Protein AF-A0A849W557-F1 (afdb_monomer_lite)

Structure (mmCIF, N/CA/C/O backbone):
data_AF-A0A849W557-F1
#
_entry.id   AF-A0A849W557-F1
#
loop_
_atom_site.group_PDB
_atom_site.id
_atom_site.type_symbol
_atom_site.label_atom_id
_atom_site.label_alt_id
_atom_site.label_comp_id
_atom_site.label_asym_id
_atom_site.label_entity_id
_atom_site.label_seq_id
_atom_site.pdbx_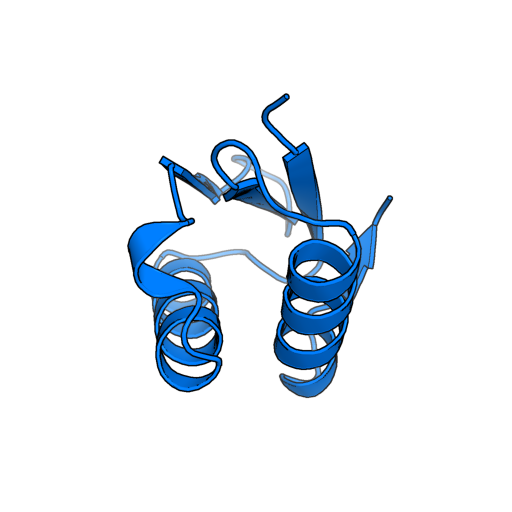PDB_ins_code
_atom_site.Cartn_x
_atom_site.Cartn_y
_atom_site.Cartn_z
_atom_site.occupancy
_atom_site.B_iso_or_equiv
_atom_site.auth_seq_id
_atom_site.auth_comp_id
_atom_site.auth_asym_id
_atom_site.auth_atom_id
_atom_site.pdbx_PDB_model_num
ATOM 1 N N . MET A 1 1 ? -11.109 6.677 10.604 1.00 87.00 1 MET A N 1
ATOM 2 C CA . MET A 1 1 ? -11.426 6.902 9.171 1.00 87.00 1 MET A CA 1
ATOM 3 C C . MET A 1 1 ? -10.496 6.044 8.333 1.00 87.00 1 MET A C 1
ATOM 5 O O . MET A 1 1 ? -9.423 5.710 8.819 1.00 87.00 1 MET A O 1
ATOM 9 N N . ASP A 1 2 ? -10.890 5.681 7.115 1.00 94.56 2 ASP A N 1
ATOM 10 C CA . ASP A 1 2 ? -10.026 4.898 6.223 1.00 94.56 2 ASP A CA 1
ATOM 11 C C . ASP A 1 2 ? -8.807 5.716 5.781 1.00 94.56 2 ASP A C 1
ATOM 13 O O . ASP A 1 2 ? -8.887 6.939 5.635 1.00 94.56 2 ASP A O 1
ATOM 17 N N . LYS A 1 3 ? -7.677 5.041 5.557 1.00 95.56 3 LYS A N 1
ATOM 18 C CA . LYS A 1 3 ? -6.434 5.673 5.104 1.00 95.56 3 LYS A CA 1
ATOM 19 C C . LYS A 1 3 ? -5.982 5.059 3.790 1.00 95.56 3 LYS A C 1
ATOM 21 O O . LYS A 1 3 ? -5.746 3.859 3.716 1.00 95.56 3 LYS A O 1
ATOM 26 N N . LYS A 1 4 ? -5.818 5.900 2.771 1.00 96.25 4 LYS A N 1
ATOM 27 C CA . LYS A 1 4 ? -5.226 5.524 1.485 1.00 96.25 4 LYS A CA 1
ATOM 28 C C . LYS A 1 4 ? -3.726 5.818 1.504 1.00 96.25 4 LYS A C 1
ATOM 30 O O . LYS A 1 4 ? -3.338 6.920 1.886 1.00 96.25 4 LYS A O 1
ATOM 35 N N . LEU A 1 5 ? -2.917 4.845 1.102 1.00 95.38 5 LEU A N 1
ATOM 36 C CA . LEU A 1 5 ? -1.470 4.960 0.922 1.00 95.38 5 LEU A CA 1
ATOM 37 C C . LEU A 1 5 ? -1.162 4.767 -0.564 1.00 95.38 5 LEU A C 1
ATOM 39 O O . LEU A 1 5 ? -1.539 3.740 -1.134 1.00 95.38 5 LEU A O 1
ATOM 43 N N . LEU A 1 6 ? -0.524 5.752 -1.196 1.00 95.88 6 LEU A N 1
ATOM 44 C CA . LEU A 1 6 ? -0.034 5.627 -2.569 1.00 95.88 6 LEU A CA 1
ATOM 45 C C . LEU A 1 6 ? 1.331 4.950 -2.543 1.00 95.88 6 LEU A C 1
ATOM 47 O O . LEU A 1 6 ? 2.155 5.258 -1.691 1.00 95.88 6 LEU A O 1
ATOM 51 N N . ILE A 1 7 ? 1.566 4.023 -3.464 1.00 95.56 7 ILE A N 1
ATOM 52 C CA . ILE A 1 7 ? 2.783 3.215 -3.501 1.00 95.56 7 ILE A CA 1
ATOM 53 C C . ILE A 1 7 ? 3.394 3.337 -4.892 1.00 95.56 7 ILE A C 1
ATOM 55 O O . ILE A 1 7 ? 2.769 2.974 -5.891 1.00 95.56 7 ILE A O 1
ATOM 59 N N . LYS A 1 8 ? 4.629 3.823 -4.965 1.00 94.75 8 LYS A N 1
ATOM 60 C CA . LYS A 1 8 ? 5.451 3.824 -6.176 1.00 94.75 8 LYS A CA 1
ATOM 61 C C . LYS A 1 8 ? 6.114 2.458 -6.370 1.00 94.75 8 LYS A C 1
ATOM 63 O O . LYS A 1 8 ? 6.397 1.772 -5.396 1.00 94.75 8 LYS A O 1
ATOM 68 N N . GLY A 1 9 ? 6.355 2.067 -7.621 1.00 91.50 9 GLY A N 1
ATOM 69 C CA . GLY A 1 9 ? 7.031 0.814 -7.992 1.00 91.50 9 GLY A CA 1
ATOM 70 C C . GLY A 1 9 ? 6.083 -0.337 -8.348 1.00 91.50 9 GLY A C 1
ATOM 71 O O . GLY A 1 9 ? 6.520 -1.352 -8.890 1.00 91.50 9 GLY A O 1
ATOM 72 N N . MET A 1 10 ? 4.774 -0.172 -8.123 1.00 92.12 10 MET A N 1
ATOM 73 C CA . MET A 1 10 ? 3.766 -1.158 -8.517 1.00 92.12 10 MET A CA 1
ATOM 74 C C . MET A 1 10 ? 3.397 -0.998 -9.997 1.00 92.12 10 MET A C 1
ATOM 76 O O . MET A 1 10 ? 2.859 0.034 -10.377 1.00 92.12 10 MET A O 1
ATOM 80 N N . HIS A 1 11 ? 3.670 -2.001 -10.832 1.00 89.75 11 HIS A N 1
ATOM 81 C CA . HIS A 1 11 ? 3.421 -1.921 -12.283 1.00 89.75 11 HIS A CA 1
ATOM 82 C C . HIS A 1 11 ? 2.747 -3.168 -12.879 1.00 89.75 11 HIS A C 1
ATOM 84 O O . HIS A 1 11 ? 2.462 -3.200 -14.072 1.00 89.75 11 HIS A O 1
ATOM 90 N N . CYS A 1 12 ? 2.517 -4.206 -12.075 1.00 90.94 12 CYS A N 1
ATOM 91 C CA . CYS A 1 12 ? 1.863 -5.442 -12.498 1.00 90.94 12 CYS A CA 1
ATOM 92 C C . CYS A 1 12 ? 1.146 -6.115 -11.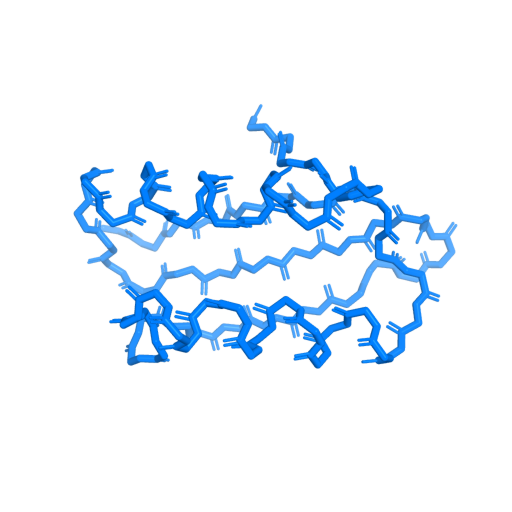320 1.00 90.94 12 CYS A C 1
ATOM 94 O O . CYS A 1 12 ? 1.375 -5.766 -10.158 1.00 90.94 12 CYS A O 1
ATOM 96 N N . ASP A 1 13 ? 0.304 -7.109 -11.606 1.00 91.38 13 ASP A N 1
ATOM 97 C CA . ASP A 1 13 ? -0.457 -7.838 -10.579 1.00 91.38 13 ASP A CA 1
ATOM 98 C C . ASP A 1 13 ? 0.443 -8.564 -9.570 1.00 91.38 13 ASP A C 1
ATOM 100 O O . ASP A 1 13 ? 0.084 -8.725 -8.403 1.00 91.38 13 ASP A O 1
ATOM 104 N N . ALA A 1 14 ? 1.656 -8.948 -9.980 1.00 92.25 14 ALA A N 1
ATOM 105 C CA . ALA A 1 14 ? 2.636 -9.531 -9.069 1.00 92.25 14 ALA A CA 1
ATOM 106 C C . ALA A 1 14 ? 3.067 -8.536 -7.978 1.00 92.25 14 ALA A C 1
ATOM 108 O O . ALA A 1 14 ? 3.190 -8.927 -6.819 1.00 92.25 14 ALA A O 1
ATOM 109 N N . CYS A 1 15 ? 3.217 -7.246 -8.310 1.00 92.81 15 CYS A N 1
ATOM 110 C CA . CYS A 1 15 ? 3.483 -6.203 -7.318 1.00 92.81 15 CYS A CA 1
ATOM 111 C C . CYS A 1 15 ? 2.345 -6.101 -6.300 1.00 92.81 15 CYS A C 1
ATOM 113 O O . CYS A 1 15 ? 2.594 -5.978 -5.106 1.00 92.81 15 CYS A O 1
ATOM 115 N N . LEU A 1 16 ? 1.093 -6.170 -6.761 1.00 93.25 16 LEU A N 1
ATOM 116 C CA . LEU A 1 16 ? -0.082 -6.131 -5.892 1.00 93.25 16 LEU A CA 1
ATOM 117 C C . LEU A 1 16 ? -0.086 -7.304 -4.910 1.00 93.25 16 LEU A C 1
ATOM 119 O O . LEU A 1 16 ? -0.259 -7.094 -3.710 1.00 93.25 16 LEU A O 1
ATOM 123 N N . ASN A 1 17 ? 0.151 -8.520 -5.404 1.00 93.88 17 ASN A N 1
ATOM 124 C CA . ASN A 1 17 ? 0.221 -9.707 -4.556 1.00 93.88 17 ASN A CA 1
ATOM 125 C C . ASN A 1 17 ? 1.372 -9.623 -3.550 1.00 93.88 17 ASN A C 1
ATOM 127 O O . ASN A 1 17 ? 1.164 -9.948 -2.386 1.00 93.88 17 ASN A O 1
ATOM 131 N N . LEU A 1 18 ? 2.539 -9.120 -3.961 1.00 94.38 18 LEU A N 1
ATOM 132 C CA . LEU A 1 18 ? 3.682 -8.937 -3.068 1.00 94.38 18 LEU A CA 1
ATOM 133 C C . LEU A 1 18 ? 3.369 -7.953 -1.932 1.00 94.38 18 LEU A C 1
ATOM 135 O O . LEU A 1 18 ? 3.568 -8.291 -0.771 1.00 94.38 18 LEU A O 1
ATOM 139 N N . ILE A 1 19 ? 2.813 -6.774 -2.244 1.00 94.94 19 ILE A N 1
ATOM 140 C CA . ILE A 1 19 ? 2.391 -5.805 -1.217 1.00 94.94 19 ILE A CA 1
ATOM 141 C C . ILE A 1 19 ? 1.357 -6.431 -0.276 1.00 94.94 19 ILE A C 1
ATOM 143 O O . ILE A 1 19 ? 1.416 -6.236 0.936 1.00 94.94 19 ILE A O 1
ATOM 147 N N . LYS A 1 20 ? 0.395 -7.186 -0.818 1.00 95.19 20 LYS A N 1
ATOM 148 C CA . LYS A 1 20 ? -0.638 -7.842 -0.013 1.00 95.19 20 LYS A CA 1
ATOM 149 C C . LYS A 1 20 ? -0.044 -8.882 0.941 1.00 95.19 20 LYS A C 1
ATOM 151 O O . LYS A 1 20 ? -0.471 -8.927 2.090 1.00 95.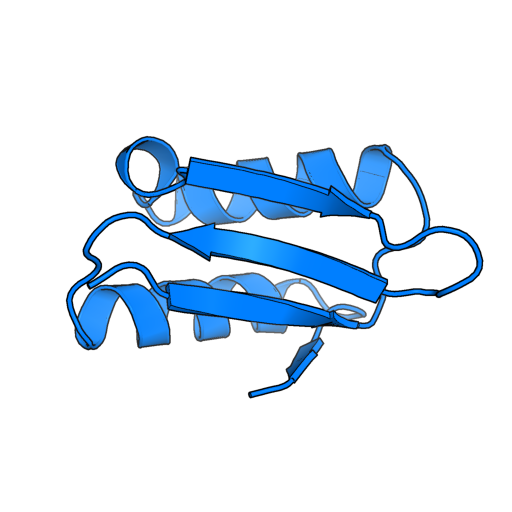19 20 LYS A O 1
ATOM 156 N N . MET A 1 21 ? 0.911 -9.688 0.475 1.00 95.31 21 MET A N 1
ATOM 157 C CA . MET A 1 21 ? 1.617 -10.675 1.298 1.00 95.31 21 MET A CA 1
ATOM 158 C C . MET A 1 21 ? 2.418 -9.999 2.408 1.00 95.31 21 MET A C 1
ATOM 160 O O . MET A 1 21 ? 2.234 -10.340 3.567 1.00 95.31 21 MET A O 1
ATOM 164 N N . GLU A 1 22 ? 3.201 -8.974 2.083 1.00 95.88 22 GLU A N 1
ATOM 165 C CA . GLU A 1 22 ? 4.015 -8.260 3.072 1.00 95.88 22 GLU A CA 1
ATOM 166 C C . GLU A 1 22 ? 3.155 -7.601 4.164 1.00 95.88 22 GLU A C 1
ATOM 168 O O . GLU A 1 22 ? 3.457 -7.659 5.355 1.00 95.88 22 GLU A O 1
ATOM 173 N N . LEU A 1 23 ? 2.021 -7.005 3.781 1.00 95.69 23 LEU A N 1
ATOM 174 C CA . LEU A 1 23 ? 1.070 -6.457 4.747 1.00 95.69 23 LEU A CA 1
ATOM 175 C C . LEU A 1 23 ? 0.404 -7.555 5.592 1.00 95.69 23 LEU A C 1
ATOM 177 O O . LEU A 1 23 ? 0.091 -7.311 6.757 1.00 95.69 23 LEU A O 1
ATOM 181 N N . ALA A 1 24 ? 0.179 -8.749 5.040 1.00 95.12 24 ALA A N 1
ATOM 182 C CA . ALA A 1 24 ? -0.335 -9.883 5.801 1.00 95.12 24 ALA A CA 1
ATOM 183 C C . ALA A 1 24 ? 0.697 -10.402 6.813 1.00 95.12 24 ALA A C 1
ATOM 185 O O . ALA A 1 24 ? 0.345 -10.579 7.978 1.00 95.12 24 ALA A O 1
ATOM 186 N N . ASP A 1 25 ? 1.965 -10.523 6.415 1.00 95.31 25 ASP A N 1
ATOM 187 C CA . ASP A 1 25 ? 3.080 -10.908 7.291 1.00 95.31 25 ASP A CA 1
ATOM 188 C C . ASP A 1 25 ? 3.293 -9.881 8.417 1.00 95.31 25 ASP A C 1
ATOM 190 O O . ASP A 1 25 ? 3.600 -10.236 9.557 1.00 95.31 25 ASP A O 1
ATOM 194 N N . ALA A 1 26 ? 3.015 -8.603 8.145 1.00 94.25 26 ALA A N 1
ATOM 195 C CA . ALA A 1 26 ? 2.967 -7.544 9.151 1.00 94.25 26 ALA A CA 1
ATOM 196 C C . ALA A 1 26 ? 1.706 -7.577 10.052 1.00 94.25 26 ALA A C 1
ATOM 198 O O . ALA A 1 26 ? 1.550 -6.722 10.926 1.00 94.25 26 ALA A O 1
ATOM 199 N N . GLY A 1 27 ? 0.784 -8.526 9.866 1.00 95.31 27 GLY A N 1
ATOM 200 C CA . GLY A 1 27 ? -0.448 -8.656 10.654 1.00 95.31 27 GLY A CA 1
ATOM 201 C C . GLY A 1 27 ? -1.541 -7.637 10.302 1.00 95.31 27 GLY A C 1
ATOM 202 O O . GLY A 1 27 ? -2.426 -7.358 11.117 1.00 95.31 27 GLY A O 1
ATOM 203 N N . LEU A 1 28 ? -1.489 -7.050 9.103 1.00 95.56 28 LEU A N 1
ATOM 204 C CA . LEU A 1 28 ? -2.428 -6.029 8.625 1.00 95.56 28 LEU A CA 1
ATOM 205 C C . LEU A 1 28 ? -3.472 -6.573 7.642 1.00 95.56 28 LEU A C 1
ATOM 207 O O . LEU A 1 28 ? -4.280 -5.788 7.151 1.00 95.56 28 LEU A O 1
ATOM 211 N N . GLU A 1 29 ? -3.510 -7.884 7.379 1.00 94.25 29 GLU A N 1
ATOM 212 C CA . GLU A 1 29 ? -4.433 -8.510 6.412 1.00 94.25 29 GLU A CA 1
ATOM 213 C C . GLU A 1 29 ? -5.895 -8.067 6.614 1.00 94.25 29 GLU A C 1
ATOM 215 O O . GLU A 1 29 ? -6.576 -7.675 5.668 1.00 94.25 29 GLU A O 1
ATOM 220 N N . ASN A 1 30 ? -6.335 -8.010 7.876 1.00 94.38 30 ASN A N 1
ATOM 221 C CA . ASN A 1 30 ? -7.706 -7.682 8.270 1.00 94.38 30 ASN A CA 1
ATOM 222 C C . ASN A 1 30 ? -8.007 -6.178 8.185 1.00 94.38 30 ASN A C 1
ATOM 224 O O . ASN A 1 30 ? -9.149 -5.751 8.345 1.00 94.38 30 ASN A O 1
ATOM 228 N N . ASN A 1 31 ? -6.982 -5.357 7.958 1.00 95.00 31 ASN A N 1
ATOM 229 C CA . ASN A 1 31 ? -7.112 -3.923 7.760 1.00 95.00 31 ASN A CA 1
ATOM 230 C C . ASN A 1 31 ? -7.119 -3.537 6.283 1.00 95.00 31 ASN A C 1
ATOM 232 O O . ASN A 1 31 ? -7.463 -2.396 5.995 1.00 95.00 31 ASN A O 1
ATOM 236 N N . ILE A 1 32 ? -6.786 -4.432 5.350 1.00 96.06 32 ILE A N 1
ATOM 237 C CA . ILE A 1 32 ? -6.777 -4.111 3.920 1.00 96.06 32 ILE A CA 1
ATOM 238 C C . ILE A 1 32 ? -8.217 -4.063 3.401 1.00 96.06 32 ILE A C 1
ATOM 240 O O . ILE A 1 32 ? -8.899 -5.079 3.307 1.00 96.06 32 ILE A O 1
ATOM 244 N N . LYS A 1 33 ? -8.674 -2.868 3.026 1.00 96.44 33 LYS A N 1
ATOM 245 C CA . LYS A 1 33 ? -9.971 -2.649 2.374 1.00 96.44 33 LYS A CA 1
ATOM 246 C C . LYS A 1 33 ? -9.906 -2.916 0.878 1.00 96.44 33 LYS A C 1
ATOM 248 O O . LYS A 1 33 ? -10.809 -3.503 0.297 1.00 96.44 33 LYS A O 1
ATOM 253 N N . GLU A 1 34 ? -8.859 -2.397 0.249 1.00 96.19 34 GLU A N 1
ATOM 254 C CA . GLU A 1 34 ? -8.698 -2.383 -1.199 1.00 96.19 34 GLU A CA 1
ATOM 255 C C . GLU A 1 34 ? -7.217 -2.242 -1.536 1.00 96.19 34 GLU A C 1
ATOM 257 O O . GLU A 1 34 ? -6.496 -1.505 -0.865 1.00 96.19 34 GLU A O 1
ATOM 262 N N . ILE A 1 35 ? -6.776 -2.913 -2.595 1.00 94.94 35 ILE A N 1
ATOM 263 C CA . ILE A 1 35 ? -5.465 -2.706 -3.202 1.00 94.94 35 ILE A CA 1
ATOM 264 C C . ILE A 1 35 ? -5.628 -2.731 -4.721 1.00 94.94 35 ILE A C 1
ATOM 266 O O . ILE A 1 35 ? -6.306 -3.613 -5.249 1.00 94.94 35 ILE A O 1
ATOM 270 N N . LYS A 1 36 ? -5.072 -1.738 -5.418 1.00 95.31 36 LYS A N 1
ATOM 271 C CA . LYS A 1 36 ? -5.214 -1.585 -6.874 1.00 95.31 36 LYS A CA 1
ATOM 272 C C . LYS A 1 36 ? -3.970 -0.974 -7.501 1.00 95.31 36 LYS A C 1
ATOM 274 O O . LYS A 1 36 ? -3.286 -0.161 -6.879 1.00 95.31 36 LYS A O 1
ATOM 279 N N . LEU A 1 37 ? -3.724 -1.338 -8.755 1.00 94.62 37 LEU A N 1
ATOM 280 C CA . LEU A 1 37 ? -2.785 -0.643 -9.630 1.00 94.62 37 LEU A CA 1
ATOM 281 C C . LEU A 1 37 ? -3.445 0.615 -10.198 1.00 94.62 37 LEU A C 1
ATOM 283 O O . LEU A 1 37 ? -4.666 0.681 -10.344 1.00 94.62 37 LEU A O 1
ATOM 287 N N . LEU A 1 38 ? -2.633 1.624 -10.494 1.00 91.69 38 LEU A N 1
ATOM 288 C CA . LEU A 1 38 ? -3.052 2.788 -11.260 1.00 91.69 38 LEU A CA 1
ATOM 289 C C . LEU A 1 38 ? -2.577 2.591 -12.699 1.00 91.69 38 LEU A C 1
ATOM 291 O O . LEU A 1 38 ? -1.377 2.631 -12.967 1.00 91.69 38 LEU A O 1
ATOM 295 N N . ASP A 1 39 ? -3.520 2.366 -13.612 1.00 82.44 39 ASP A N 1
ATOM 296 C CA . ASP A 1 39 ? -3.216 2.069 -15.012 1.00 82.44 39 ASP A CA 1
ATOM 297 C C . ASP A 1 39 ? -2.332 3.141 -15.655 1.00 82.44 39 ASP A C 1
ATOM 299 O O . ASP A 1 39 ? -2.522 4.347 -15.475 1.00 82.44 39 ASP A O 1
ATOM 303 N N . GLY A 1 40 ? -1.336 2.682 -16.416 1.00 80.69 40 GLY A N 1
ATOM 304 C CA . GLY A 1 40 ? -0.382 3.555 -17.099 1.00 80.69 40 GLY A CA 1
ATOM 305 C C . GLY A 1 40 ? 0.604 4.276 -16.173 1.00 80.69 40 GLY A C 1
ATOM 306 O O . GLY A 1 40 ? 1.370 5.114 -16.646 1.00 80.69 40 GLY A O 1
ATOM 307 N N . GLN A 1 41 ? 0.622 3.963 -14.873 1.00 77.81 41 GLN A N 1
ATOM 308 C CA . GLN A 1 41 ? 1.576 4.505 -13.907 1.00 77.81 41 GLN A CA 1
ATOM 309 C C . GLN A 1 41 ? 2.317 3.355 -13.219 1.00 77.81 41 GLN A C 1
ATOM 311 O O . GLN A 1 41 ? 1.732 2.326 -12.904 1.00 77.81 41 GLN A O 1
ATOM 316 N N . GLN A 1 42 ? 3.611 3.522 -12.929 1.00 90.56 42 GLN A N 1
ATOM 317 C CA . GLN A 1 42 ? 4.342 2.606 -12.036 1.00 90.56 42 GLN A CA 1
ATOM 318 C C . GLN A 1 42 ? 3.951 2.875 -10.571 1.00 90.56 42 GLN A C 1
ATOM 320 O O . GLN A 1 42 ? 4.798 3.173 -9.722 1.00 90.56 42 GLN A O 1
ATOM 325 N N . ARG A 1 43 ? 2.643 2.884 -10.304 1.00 93.88 43 ARG A N 1
ATOM 326 C CA . ARG A 1 43 ? 2.023 3.220 -9.030 1.00 93.88 43 ARG A CA 1
ATOM 327 C C . ARG A 1 43 ? 0.806 2.343 -8.764 1.00 93.88 43 ARG A C 1
ATOM 329 O O . ARG A 1 43 ? 0.094 1.915 -9.666 1.00 93.88 43 ARG A O 1
ATOM 336 N N . GLY A 1 44 ? 0.527 2.155 -7.487 1.00 95.12 44 GLY A N 1
ATOM 337 C CA . GLY A 1 44 ? -0.709 1.5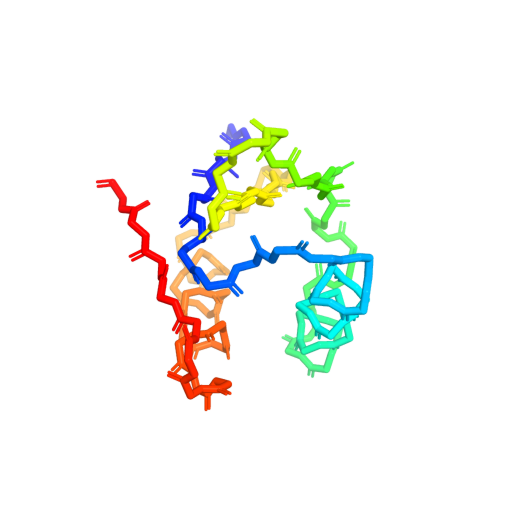79 -6.987 1.00 95.12 44 GLY A CA 1
ATOM 338 C C . GLY A 1 44 ? -1.112 2.254 -5.688 1.00 95.12 44 GLY A C 1
ATOM 339 O O . GLY A 1 44 ? -0.507 3.238 -5.255 1.00 95.12 44 GLY A O 1
ATOM 340 N N . PHE A 1 45 ? -2.153 1.739 -5.058 1.00 95.44 45 PHE A N 1
ATOM 341 C CA . PHE A 1 45 ? -2.532 2.167 -3.724 1.00 95.44 45 PHE A CA 1
ATOM 342 C C . PHE A 1 45 ? -3.077 1.010 -2.907 1.00 95.44 45 PHE A C 1
ATOM 344 O O . PHE A 1 45 ? -3.652 0.066 -3.451 1.00 95.44 45 PHE A O 1
ATOM 351 N N . VAL A 1 46 ? -2.963 1.151 -1.591 1.00 96.50 46 VAL A N 1
ATOM 352 C CA . VAL A 1 46 ? -3.688 0.340 -0.617 1.00 96.50 46 VAL A CA 1
ATOM 353 C C . VAL A 1 46 ? -4.553 1.250 0.247 1.00 96.50 46 VAL A C 1
ATOM 355 O O . VAL A 1 46 ? -4.120 2.314 0.693 1.00 96.50 46 VAL A O 1
ATOM 358 N N . THR A 1 47 ? -5.797 0.850 0.468 1.00 97.06 47 THR A N 1
ATOM 359 C CA . THR A 1 47 ? -6.708 1.497 1.408 1.00 97.06 47 THR A CA 1
ATOM 360 C C . THR A 1 47 ? -6.819 0.616 2.639 1.00 97.06 47 THR A C 1
ATOM 362 O O . THR A 1 47 ? -7.218 -0.543 2.539 1.00 97.06 47 THR A O 1
ATOM 365 N N . LEU A 1 48 ? -6.488 1.169 3.799 1.00 96.44 48 LEU A N 1
ATOM 366 C CA . LEU A 1 48 ? -6.647 0.522 5.091 1.00 96.44 48 LEU A CA 1
ATOM 367 C C . LEU A 1 48 ? -7.952 0.988 5.752 1.00 96.44 48 LEU A C 1
ATOM 369 O O . LEU A 1 48 ? -8.204 2.193 5.838 1.00 96.44 48 LEU A O 1
ATOM 373 N N . THR A 1 49 ? -8.768 0.052 6.238 1.00 97.12 49 THR A N 1
ATOM 374 C CA . THR A 1 49 ? -10.013 0.337 6.967 1.00 97.12 49 THR A CA 1
ATOM 375 C C . THR A 1 49 ? -9.708 0.718 8.407 1.00 97.12 49 THR A C 1
ATOM 377 O O . THR A 1 49 ? -9.091 -0.062 9.138 1.00 97.12 49 THR A O 1
ATOM 380 N N . ASN A 1 50 ? -10.167 1.909 8.804 1.00 94.56 50 ASN A N 1
ATOM 381 C CA . ASN A 1 50 ? -10.041 2.475 10.152 1.00 94.56 50 ASN A CA 1
ATOM 382 C C . ASN A 1 50 ? -8.731 2.121 10.909 1.00 94.56 50 ASN A C 1
ATOM 384 O O . ASN A 1 50 ? -8.799 1.628 12.040 1.00 94.56 50 ASN A O 1
ATOM 388 N N . PRO A 1 51 ? -7.539 2.311 10.309 1.00 95.31 51 PRO A N 1
ATOM 389 C CA . PRO A 1 51 ? -6.291 1.937 10.959 1.00 95.31 51 PRO A CA 1
ATOM 390 C C . PRO A 1 51 ? -5.960 2.905 12.102 1.00 95.31 51 PRO A C 1
ATOM 392 O O . PRO A 1 51 ? -6.264 4.097 12.036 1.00 95.31 51 PRO A O 1
ATOM 395 N N . SER A 1 52 ? -5.286 2.400 13.136 1.00 95.69 52 SER A N 1
ATOM 396 C CA . SER A 1 52 ? -4.589 3.261 14.092 1.00 95.69 52 SER A CA 1
ATOM 397 C C . SER A 1 52 ? -3.342 3.867 13.445 1.00 95.69 52 SER A C 1
ATOM 399 O O . SER A 1 52 ? -2.809 3.328 12.474 1.00 95.69 52 SER A O 1
ATOM 401 N N . GLU A 1 53 ? -2.831 4.959 14.009 1.00 94.38 53 GLU A N 1
ATOM 402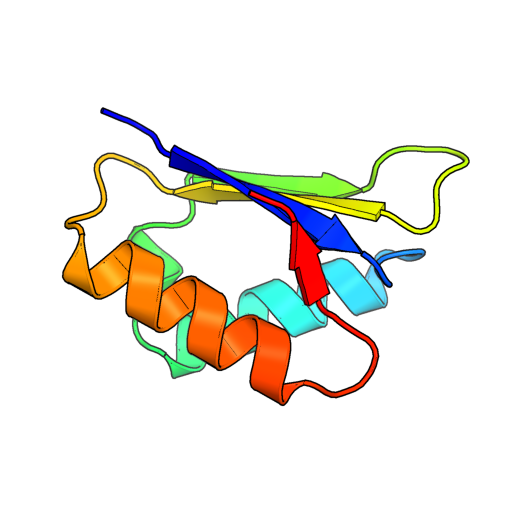 C CA . GLU A 1 53 ? -1.595 5.592 13.533 1.00 94.38 53 GLU A CA 1
ATOM 403 C C . GLU A 1 53 ? -0.408 4.616 13.530 1.00 94.38 53 GLU A C 1
ATOM 405 O O . GLU A 1 53 ? 0.324 4.529 12.547 1.00 94.38 53 GLU A O 1
ATOM 410 N N . ALA A 1 54 ? -0.304 3.775 14.563 1.00 95.75 54 ALA A N 1
ATOM 411 C CA . ALA A 1 54 ? 0.691 2.708 14.627 1.00 95.75 54 ALA A CA 1
ATOM 412 C C . ALA A 1 54 ? 0.578 1.718 13.453 1.00 95.75 54 ALA A C 1
ATOM 414 O O . ALA A 1 54 ? 1.592 1.357 12.862 1.00 95.75 54 ALA A O 1
ATOM 415 N N . LYS A 1 55 ? -0.643 1.324 13.059 1.00 95.38 55 LYS A N 1
ATOM 416 C CA . LYS A 1 55 ? -0.862 0.437 11.903 1.00 95.38 55 LYS A CA 1
ATOM 417 C C . LYS A 1 55 ? -0.519 1.109 10.575 1.00 95.38 55 LYS A C 1
ATOM 419 O O . LYS A 1 55 ? -0.026 0.443 9.671 1.00 95.38 55 LYS A O 1
ATOM 424 N N . ILE A 1 56 ? -0.748 2.418 10.453 1.00 95.56 56 ILE A N 1
ATOM 425 C CA . ILE A 1 56 ? -0.332 3.186 9.271 1.00 95.56 56 ILE A CA 1
ATOM 426 C C . ILE A 1 56 ? 1.197 3.185 9.163 1.00 95.56 56 ILE A C 1
ATOM 428 O O . ILE A 1 56 ? 1.731 2.860 8.106 1.00 95.56 56 ILE A O 1
ATOM 432 N N . ILE A 1 57 ? 1.901 3.497 10.254 1.00 96.06 57 ILE A N 1
ATOM 433 C CA . ILE A 1 57 ? 3.372 3.509 10.294 1.00 96.06 57 ILE A CA 1
ATOM 434 C C . ILE A 1 57 ? 3.933 2.113 10.004 1.00 96.06 57 ILE A C 1
ATOM 436 O O . ILE A 1 57 ? 4.886 1.979 9.235 1.00 96.06 57 ILE A O 1
ATOM 440 N N . GLN A 1 58 ? 3.316 1.072 10.565 1.00 96.19 58 GLN A N 1
ATOM 441 C CA . GLN A 1 58 ? 3.687 -0.316 10.308 1.00 96.19 58 GLN A CA 1
ATOM 442 C C . GLN A 1 58 ? 3.539 -0.673 8.823 1.00 96.19 58 GLN A C 1
ATOM 444 O O . GLN A 1 58 ? 4.474 -1.215 8.241 1.00 96.19 58 GLN A O 1
ATOM 449 N N . ALA A 1 59 ? 2.417 -0.307 8.192 1.00 96.06 59 ALA A N 1
ATOM 450 C CA . ALA A 1 59 ? 2.196 -0.529 6.764 1.00 96.06 59 ALA A CA 1
ATOM 451 C C . ALA A 1 59 ? 3.252 0.180 5.905 1.00 96.06 59 ALA A C 1
ATOM 453 O O . ALA A 1 59 ? 3.814 -0.420 4.994 1.00 96.06 59 ALA A O 1
ATOM 454 N N . ILE A 1 60 ? 3.551 1.446 6.219 1.00 96.12 60 ILE A N 1
ATOM 455 C CA . ILE A 1 60 ? 4.574 2.231 5.515 1.00 96.12 60 ILE A CA 1
ATOM 456 C C . ILE A 1 60 ? 5.945 1.566 5.640 1.00 96.12 60 ILE A C 1
ATOM 458 O O . ILE A 1 60 ? 6.661 1.438 4.650 1.00 96.12 60 ILE A O 1
ATOM 462 N N . THR A 1 61 ? 6.296 1.124 6.846 1.00 95.50 61 THR A N 1
ATOM 463 C CA . THR A 1 61 ? 7.582 0.475 7.126 1.00 95.50 61 THR A CA 1
ATOM 464 C C . THR A 1 61 ? 7.718 -0.833 6.353 1.00 95.50 61 THR A C 1
ATOM 466 O O . THR A 1 61 ? 8.731 -1.036 5.691 1.00 95.50 61 THR A O 1
ATOM 469 N N . ALA A 1 62 ? 6.684 -1.677 6.383 1.00 95.50 62 ALA A N 1
ATOM 470 C CA . ALA A 1 62 ? 6.660 -2.956 5.681 1.00 95.50 62 ALA A CA 1
ATOM 471 C C . ALA A 1 62 ? 6.778 -2.769 4.157 1.00 95.50 62 ALA A C 1
ATOM 473 O O . ALA A 1 62 ? 7.636 -3.364 3.515 1.00 95.50 62 ALA A O 1
ATOM 474 N N . ILE A 1 63 ? 5.996 -1.851 3.577 1.00 95.00 63 ILE A N 1
ATOM 475 C CA . ILE A 1 63 ? 6.037 -1.574 2.132 1.00 95.00 63 ILE A CA 1
ATOM 476 C C . ILE A 1 63 ? 7.404 -1.025 1.707 1.00 95.00 63 ILE A C 1
ATOM 478 O O . ILE A 1 63 ? 7.956 -1.468 0.703 1.00 95.00 63 ILE A O 1
ATOM 482 N N . ASN A 1 64 ? 7.971 -0.083 2.464 1.00 94.06 64 ASN A N 1
ATOM 483 C CA . ASN A 1 64 ? 9.271 0.506 2.136 1.00 94.06 64 ASN A CA 1
ATOM 484 C C . ASN A 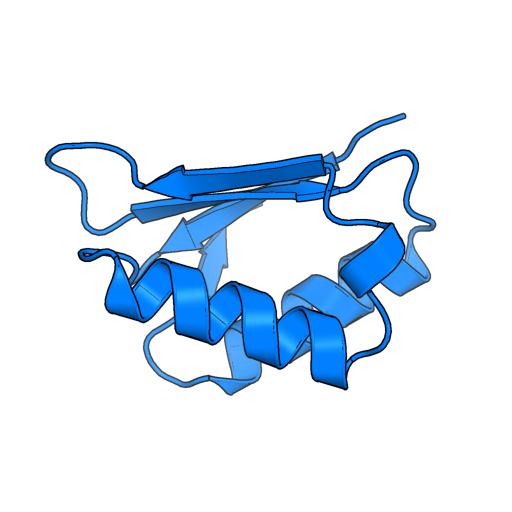1 64 ? 10.432 -0.497 2.286 1.00 94.06 64 ASN A C 1
ATOM 486 O O . ASN A 1 64 ? 11.473 -0.318 1.655 1.00 94.06 64 ASN A O 1
ATOM 490 N N . ALA A 1 65 ? 10.273 -1.550 3.094 1.00 93.31 65 ALA A N 1
ATOM 491 C CA . ALA A 1 65 ? 11.282 -2.598 3.252 1.00 93.31 65 ALA A CA 1
ATOM 492 C C . ALA A 1 65 ? 11.429 -3.481 2.001 1.00 93.31 65 ALA A C 1
ATOM 494 O O . ALA A 1 65 ? 12.482 -4.085 1.801 1.00 93.31 65 ALA A O 1
ATOM 495 N N . LEU A 1 66 ? 10.421 -3.513 1.123 1.00 90.12 66 LEU A N 1
ATOM 496 C CA . LEU A 1 66 ? 10.421 -4.368 -0.064 1.00 90.12 66 LEU A CA 1
ATOM 497 C C . LEU A 1 66 ? 11.392 -3.925 -1.167 1.00 90.12 66 LEU A C 1
ATOM 499 O O . LEU A 1 66 ? 11.537 -4.651 -2.145 1.00 90.12 66 LEU A O 1
ATOM 503 N N . GLY A 1 67 ? 12.076 -2.783 -1.035 1.00 86.81 67 GLY A N 1
ATOM 504 C CA . GLY A 1 67 ? 13.139 -2.351 -1.947 1.00 86.81 67 GLY A CA 1
ATOM 505 C C . GLY A 1 67 ? 12.675 -1.325 -2.986 1.00 86.81 67 GLY A C 1
ATOM 506 O O . GLY A 1 67 ? 12.816 -0.129 -2.736 1.00 86.81 67 GLY A O 1
ATOM 507 N N . PRO A 1 68 ? 12.145 -1.727 -4.163 1.00 88.00 68 PRO A N 1
ATOM 508 C CA . PRO A 1 68 ? 11.743 -0.780 -5.201 1.00 88.00 68 PRO A CA 1
ATOM 509 C C . PRO A 1 68 ? 10.405 -0.085 -4.900 1.00 88.00 68 PRO A C 1
ATOM 511 O O . PRO A 1 68 ? 9.954 0.732 -5.706 1.00 88.00 68 PRO A O 1
ATOM 514 N N . TYR A 1 69 ? 9.761 -0.411 -3.776 1.00 92.81 69 TYR A N 1
ATOM 515 C CA . TYR A 1 69 ? 8.481 0.158 -3.377 1.00 92.81 69 TYR A CA 1
ATOM 516 C C . TYR A 1 69 ? 8.672 1.295 -2.386 1.00 92.81 69 TYR A C 1
ATOM 518 O O . TYR A 1 69 ? 9.484 1.210 -1.469 1.00 92.81 69 TYR A O 1
ATOM 526 N N . GLN A 1 70 ? 7.897 2.359 -2.566 1.00 94.00 70 GLN A N 1
ATOM 527 C CA . GLN A 1 70 ? 7.947 3.514 -1.680 1.00 94.00 70 GLN A CA 1
ATOM 528 C C . GLN A 1 70 ? 6.555 4.097 -1.486 1.00 94.00 70 GLN A C 1
ATOM 530 O O . GLN A 1 70 ? 5.847 4.341 -2.465 1.00 94.00 70 GLN A O 1
ATOM 535 N N . VAL A 1 71 ? 6.168 4.339 -0.235 1.00 94.38 71 VAL A N 1
ATOM 536 C CA . VAL A 1 71 ? 4.910 5.023 0.072 1.00 94.38 71 VAL A CA 1
ATOM 537 C C . VAL A 1 71 ? 5.060 6.535 -0.124 1.00 94.38 71 VAL A C 1
ATOM 539 O O . VAL A 1 71 ? 5.944 7.158 0.461 1.00 94.38 71 VAL A O 1
ATOM 542 N N . GLU A 1 72 ? 4.172 7.120 -0.925 1.00 88.94 72 GLU A N 1
ATOM 543 C CA . GLU A 1 72 ? 3.998 8.564 -1.110 1.00 88.94 72 GLU A CA 1
ATOM 544 C C . GLU A 1 72 ? 2.758 8.991 -0.287 1.00 88.94 72 GLU A C 1
ATOM 546 O O . GLU A 1 72 ? 1.674 8.424 -0.463 1.00 88.94 72 GLU A O 1
ATOM 551 N N . ILE A 1 73 ? 2.920 9.924 0.663 1.00 69.38 73 ILE A N 1
ATOM 552 C CA . ILE A 1 73 ? 1.851 10.406 1.569 1.00 69.38 73 ILE A CA 1
ATOM 553 C C . ILE A 1 73 ? 1.350 11.773 1.112 1.00 69.38 73 ILE A C 1
ATOM 555 O O . ILE A 1 73 ? 2.211 12.617 0.782 1.00 69.38 73 ILE A O 1
#

Foldseek 3Di:
DKDKWKKAQADDVVSQVVLQVLCVVLVQNVQWPDKADDPPGSMIMTIGHPDDPVSVVSSQVSQVVVPRMHTDD

Sequence (73 aa):
MDKKLLIKGMHCDACLNLIKMELADAGLENNIKEIKLLDGQQRGFVTLTNPSEAKIIQAITAINALGPYQVEI

Secondary structure (DSSP, 8-state):
--EEEEEET--SHHHHHHHHHHHHHTT-GGGEEEEEEETTTTEEEEEESS--HHHHHHHHHHHHHTSS-EEE-

pLDDT: mean 93.3, std 4.55, range [69.38, 97.12]

Radius of gyration: 10.86 Å; chains: 1; bounding box: 25×21×32 Å